Protein AF-A0A924VZ53-F1 (afdb_monomer_lite)

pLDDT: mean 72.18, std 18.71, range [38.62, 93.69]

Sequence (59 aa):
MLQQDLSPAAANASDPEIARHEVSEDGVNWRPYDPQRDRNQLLHKRIEFAPLQGDGRGN

Structure (mmCIF, N/CA/C/O backbone):
data_AF-A0A924VZ53-F1
#
_entry.id  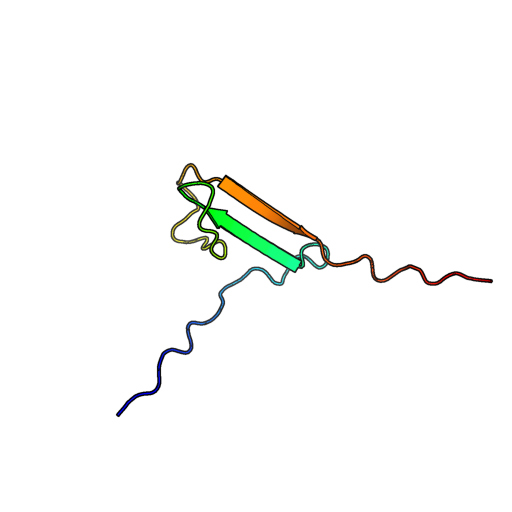 AF-A0A924VZ53-F1
#
loop_
_atom_site.group_PDB
_atom_site.id
_atom_site.type_symbol
_atom_site.label_atom_id
_atom_site.label_alt_id
_atom_site.label_comp_id
_atom_site.label_asym_id
_atom_site.label_entity_id
_atom_site.label_seq_id
_atom_site.pdbx_PDB_ins_code
_atom_site.Cartn_x
_atom_site.Cartn_y
_atom_site.Cartn_z
_atom_site.occupancy
_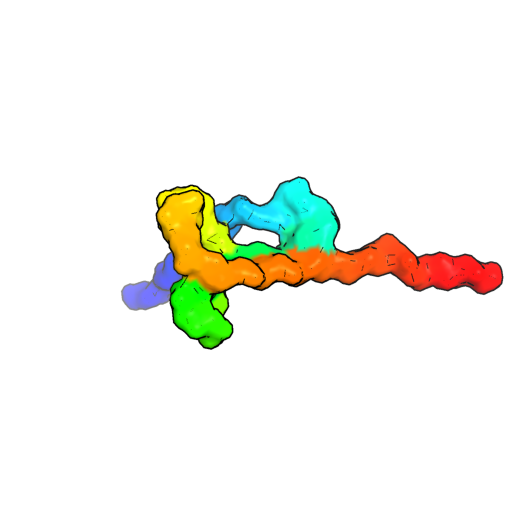atom_site.B_iso_or_equiv
_atom_site.auth_seq_id
_atom_site.auth_comp_id
_atom_site.auth_asym_id
_atom_site.auth_atom_id
_atom_site.pdbx_PDB_model_num
ATOM 1 N N . MET A 1 1 ? -30.396 -6.234 -20.099 1.00 38.62 1 MET A N 1
ATOM 2 C CA . MET A 1 1 ? -29.552 -7.395 -19.739 1.00 38.62 1 MET A CA 1
ATOM 3 C C . MET A 1 1 ? -28.103 -6.926 -19.702 1.00 38.62 1 MET A C 1
ATOM 5 O O . MET A 1 1 ? -27.791 -5.957 -20.376 1.00 38.62 1 MET A O 1
ATOM 9 N N . LEU A 1 2 ? -27.317 -7.540 -18.820 1.00 54.31 2 LEU A N 1
ATOM 10 C CA . LEU A 1 2 ? -26.055 -7.102 -18.213 1.00 54.31 2 LEU A CA 1
ATOM 11 C C . LEU A 1 2 ? -25.002 -6.456 -19.132 1.00 54.31 2 LEU A C 1
ATOM 13 O O . LEU A 1 2 ? -24.782 -6.935 -20.240 1.00 54.31 2 LEU A O 1
ATOM 17 N N . GLN A 1 3 ? -24.290 -5.470 -18.575 1.00 42.44 3 GLN A N 1
ATOM 18 C CA . GLN A 1 3 ? -22.830 -5.250 -18.659 1.00 42.44 3 GLN A CA 1
ATOM 19 C C . GLN A 1 3 ? -22.526 -4.059 -17.728 1.00 42.44 3 GLN A C 1
ATOM 21 O O . GLN A 1 3 ? -22.810 -2.920 -18.076 1.00 42.44 3 GLN A O 1
ATOM 26 N N . GLN A 1 4 ? -22.428 -4.293 -16.416 1.00 42.28 4 GLN A N 1
ATOM 27 C CA . GLN A 1 4 ? -21.184 -4.480 -15.647 1.00 42.28 4 GLN A CA 1
ATOM 28 C C . GLN A 1 4 ? -20.113 -3.401 -15.873 1.00 42.28 4 GLN A C 1
ATOM 30 O O . GLN A 1 4 ? -19.819 -2.979 -16.984 1.00 42.28 4 GLN A O 1
ATOM 35 N N . ASP A 1 5 ? -19.628 -2.930 -14.736 1.00 43.88 5 ASP A N 1
ATOM 36 C CA . ASP A 1 5 ? -18.995 -1.667 -14.417 1.00 43.88 5 ASP A CA 1
ATOM 37 C C . ASP A 1 5 ? -17.590 -1.502 -15.002 1.00 43.88 5 ASP A C 1
ATOM 39 O O . ASP A 1 5 ? -16.712 -2.344 -14.845 1.00 43.88 5 ASP A O 1
ATOM 43 N N . LEU A 1 6 ? -17.349 -0.348 -15.616 1.00 44.88 6 LEU A N 1
ATOM 44 C CA . LEU A 1 6 ? -16.002 0.174 -15.806 1.00 44.88 6 LEU A CA 1
ATOM 45 C C . LEU A 1 6 ? -15.718 1.115 -14.638 1.00 44.88 6 LEU A C 1
ATOM 47 O O . LEU A 1 6 ? -15.794 2.337 -14.765 1.00 44.88 6 LEU A O 1
ATOM 51 N N . SER A 1 7 ? -15.442 0.526 -13.476 1.00 44.16 7 SER A N 1
ATOM 52 C CA . SER A 1 7 ? -14.816 1.246 -12.374 1.00 44.16 7 SER A CA 1
ATOM 53 C C . SER A 1 7 ? -13.467 1.782 -12.879 1.00 44.16 7 SER A C 1
ATOM 55 O O . SER A 1 7 ? -12.630 0.981 -13.308 1.00 44.16 7 SER A O 1
ATOM 57 N N . PRO A 1 8 ? -13.215 3.106 -12.890 1.00 42.78 8 PRO A N 1
ATOM 58 C CA . PRO A 1 8 ? -11.888 3.608 -13.202 1.00 42.78 8 PRO A CA 1
ATOM 59 C C . PRO A 1 8 ? -10.962 3.089 -12.106 1.00 42.78 8 PRO A C 1
ATOM 61 O O . PRO A 1 8 ? -11.130 3.433 -10.938 1.00 42.78 8 PRO A O 1
ATOM 64 N N . ALA A 1 9 ? -10.014 2.227 -12.475 1.00 48.78 9 ALA A N 1
ATOM 65 C CA . ALA A 1 9 ? -8.901 1.839 -11.623 1.00 48.78 9 ALA A CA 1
ATOM 66 C C . ALA A 1 9 ? -8.110 3.110 -11.288 1.00 48.78 9 ALA A C 1
ATOM 68 O O . ALA A 1 9 ? -7.199 3.523 -12.006 1.00 48.78 9 ALA A O 1
ATOM 69 N N . ALA A 1 10 ? -8.550 3.805 -10.246 1.00 46.50 10 ALA A N 1
ATOM 70 C CA . ALA A 1 10 ? -7.975 5.052 -9.816 1.00 46.50 10 ALA A CA 1
ATOM 71 C C . ALA A 1 10 ? -6.573 4.782 -9.252 1.00 46.50 10 ALA A C 1
ATOM 73 O O . ALA A 1 10 ? -6.403 4.117 -8.236 1.00 46.50 10 ALA A O 1
ATOM 74 N N . ALA A 1 11 ? -5.588 5.367 -9.933 1.00 47.97 11 ALA A N 1
ATOM 75 C CA . ALA A 1 11 ? -4.470 6.073 -9.315 1.00 47.97 11 ALA A CA 1
ATOM 76 C C . ALA A 1 11 ? -3.430 5.264 -8.513 1.00 47.97 11 ALA A C 1
ATOM 78 O O . ALA A 1 11 ? -3.169 5.586 -7.360 1.00 47.97 11 ALA A O 1
ATOM 79 N N . ASN A 1 12 ? -2.725 4.320 -9.144 1.00 48.00 12 ASN A N 1
ATOM 80 C CA . ASN A 1 12 ? -1.408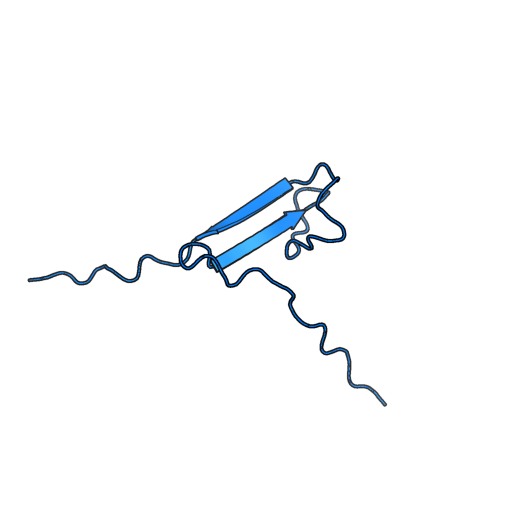 3.887 -8.630 1.00 48.00 12 ASN A CA 1
ATOM 81 C C . ASN A 1 12 ? -0.309 3.795 -9.709 1.00 48.00 12 ASN A C 1
ATOM 83 O O . ASN A 1 12 ? 0.689 3.123 -9.504 1.00 48.00 12 ASN A O 1
ATOM 87 N N . ALA A 1 13 ? -0.455 4.472 -10.853 1.00 50.75 13 ALA A N 1
ATOM 88 C CA . ALA A 1 13 ? 0.492 4.367 -11.973 1.00 50.75 13 ALA A CA 1
ATOM 89 C C . ALA A 1 13 ? 1.406 5.599 -12.145 1.00 50.75 13 ALA A C 1
ATOM 91 O O . ALA A 1 13 ? 1.696 5.993 -13.272 1.00 50.75 13 ALA A O 1
ATOM 92 N N . SER A 1 14 ? 1.814 6.266 -11.060 1.00 50.25 14 SER A N 1
ATOM 93 C CA . SER A 1 14 ? 2.750 7.408 -11.152 1.00 50.25 14 SER A CA 1
ATOM 94 C C . SER A 1 14 ? 4.118 7.146 -10.536 1.00 50.25 14 SER A C 1
ATOM 96 O O . SER A 1 14 ? 4.996 7.991 -10.679 1.00 50.25 14 SER A O 1
ATOM 98 N N . ASP A 1 15 ? 4.314 5.994 -9.898 1.00 57.41 15 ASP A N 1
ATOM 99 C CA . ASP A 1 15 ? 5.631 5.559 -9.459 1.00 57.41 15 ASP A CA 1
ATOM 100 C C . ASP A 1 15 ? 6.152 4.514 -10.459 1.00 57.41 15 ASP A C 1
ATOM 102 O O . ASP A 1 15 ? 5.553 3.444 -10.577 1.00 57.41 15 ASP A O 1
ATOM 106 N N . PRO A 1 16 ? 7.197 4.821 -11.247 1.00 62.00 16 PRO A N 1
ATOM 107 C CA . PRO A 1 16 ? 7.714 3.892 -12.249 1.00 62.00 16 PRO A CA 1
ATOM 108 C C . PRO A 1 16 ? 8.371 2.647 -11.627 1.00 62.00 16 PRO A C 1
ATOM 110 O O . PRO A 1 16 ? 8.657 1.696 -12.354 1.00 62.00 16 PRO A O 1
ATOM 113 N N . GLU A 1 17 ? 8.609 2.637 -10.311 1.00 66.81 17 GLU A N 1
ATOM 114 C CA . GLU A 1 17 ? 9.245 1.542 -9.576 1.00 66.81 17 GLU A CA 1
ATOM 115 C C . GLU A 1 17 ? 8.208 0.607 -8.924 1.00 66.81 17 GLU A C 1
ATOM 117 O O . GLU A 1 17 ? 8.522 -0.546 -8.623 1.00 66.81 17 GLU A O 1
ATOM 122 N N . ILE A 1 18 ? 6.954 1.044 -8.758 1.00 71.25 18 ILE A N 1
ATOM 123 C CA . ILE A 1 18 ? 5.867 0.259 -8.156 1.00 71.25 18 ILE A CA 1
ATOM 124 C C . ILE A 1 18 ? 4.884 -0.221 -9.230 1.00 71.25 18 ILE A C 1
ATOM 126 O O . ILE A 1 18 ? 4.192 0.561 -9.875 1.00 71.25 18 ILE A O 1
ATOM 130 N N . ALA A 1 19 ? 4.753 -1.540 -9.367 1.00 78.00 19 ALA A N 1
ATOM 131 C CA . ALA A 1 19 ? 3.779 -2.163 -10.257 1.00 78.00 19 ALA A CA 1
ATOM 132 C C . ALA A 1 19 ? 2.370 -2.202 -9.650 1.00 78.00 19 ALA A C 1
ATOM 134 O O . ALA A 1 19 ? 1.391 -1.970 -10.362 1.00 78.00 19 ALA A O 1
ATOM 135 N N . ARG A 1 20 ? 2.236 -2.531 -8.352 1.00 82.62 20 ARG A N 1
ATOM 136 C CA . ARG A 1 20 ? 0.929 -2.654 -7.675 1.00 82.62 20 ARG A CA 1
ATOM 137 C C . ARG A 1 20 ? 1.020 -2.294 -6.196 1.00 82.62 20 ARG A C 1
ATOM 139 O O . ARG A 1 20 ? 1.916 -2.745 -5.491 1.00 82.62 20 ARG A O 1
ATOM 146 N N . HIS A 1 21 ? 0.039 -1.542 -5.706 1.00 88.31 21 HIS A N 1
ATOM 147 C CA . HIS A 1 21 ? -0.131 -1.250 -4.284 1.00 88.31 21 HIS A CA 1
ATOM 148 C C . HIS A 1 21 ? -1.492 -1.768 -3.809 1.00 88.31 21 HIS A C 1
ATOM 150 O O . HIS A 1 21 ? -2.543 -1.342 -4.298 1.00 88.31 21 HIS A O 1
ATOM 156 N N . GLU A 1 22 ? -1.469 -2.706 -2.867 1.00 91.75 22 GLU A N 1
ATOM 157 C CA . GLU A 1 22 ? -2.642 -3.424 -2.373 1.00 91.75 22 GLU A CA 1
ATOM 158 C C . GLU A 1 22 ? -2.736 -3.348 -0.849 1.00 91.75 22 GLU A C 1
ATOM 160 O O . GLU A 1 22 ? -1.731 -3.273 -0.139 1.00 91.75 22 GLU A O 1
ATOM 165 N N . VAL A 1 23 ? -3.962 -3.393 -0.340 1.00 93.25 23 VAL A N 1
ATOM 166 C CA . VAL A 1 23 ? -4.277 -3.346 1.085 1.00 93.25 23 VAL A CA 1
ATOM 167 C C . VAL A 1 23 ? -5.272 -4.429 1.483 1.00 93.25 23 VAL A C 1
ATOM 169 O O . VAL A 1 23 ? -6.046 -4.914 0.655 1.00 93.25 23 VAL A O 1
ATOM 172 N N . SER A 1 24 ? -5.248 -4.805 2.759 1.00 93.38 24 SER A N 1
ATOM 173 C CA . SER A 1 24 ? -6.156 -5.791 3.346 1.00 93.38 24 SER A CA 1
ATOM 174 C C . SER A 1 24 ? -6.527 -5.427 4.786 1.00 93.38 24 SER A C 1
ATOM 176 O O . SER A 1 24 ? -5.698 -4.909 5.535 1.00 93.38 24 SER A O 1
ATOM 178 N N . GLU A 1 25 ? -7.770 -5.709 5.175 1.00 92.00 25 GLU A N 1
ATOM 179 C CA . GLU A 1 25 ? -8.260 -5.570 6.557 1.00 92.00 25 GLU A CA 1
ATOM 180 C C . GLU A 1 25 ? -7.913 -6.801 7.407 1.00 92.00 25 GLU A C 1
ATOM 182 O O . GLU A 1 25 ? -7.597 -6.671 8.585 1.00 92.00 25 GLU A O 1
ATOM 187 N N . ASP A 1 26 ? -7.935 -7.988 6.796 1.00 90.69 26 ASP A N 1
ATOM 188 C CA . ASP A 1 26 ? -7.745 -9.283 7.463 1.00 90.69 26 ASP A CA 1
ATOM 189 C C . ASP A 1 26 ? -6.391 -9.958 7.152 1.00 90.69 26 ASP A C 1
ATOM 191 O O . ASP A 1 26 ? -6.032 -10.957 7.771 1.00 90.69 26 ASP A O 1
ATOM 195 N N . GLY A 1 27 ? -5.621 -9.413 6.204 1.00 87.94 27 GLY A N 1
ATOM 196 C CA . GLY A 1 27 ? -4.326 -9.949 5.771 1.00 87.94 27 GLY A CA 1
ATOM 197 C C . GLY A 1 27 ? -4.412 -11.130 4.793 1.00 87.94 27 GLY A C 1
ATOM 198 O O . GLY A 1 27 ? -3.378 -11.618 4.335 1.00 87.94 27 GLY A O 1
ATOM 199 N N . VAL A 1 28 ? -5.618 -11.576 4.438 1.00 91.44 28 VAL A N 1
ATOM 200 C CA . VAL A 1 28 ? -5.893 -12.687 3.514 1.00 91.44 28 VAL A CA 1
ATOM 201 C C . VAL A 1 28 ? -6.545 -12.175 2.228 1.00 91.44 28 VAL A C 1
ATOM 203 O O . VAL A 1 28 ? -6.134 -12.579 1.140 1.00 91.44 28 VAL A O 1
ATOM 206 N N . ASN A 1 29 ? -7.508 -11.252 2.320 1.00 89.69 29 ASN A N 1
ATOM 207 C CA . ASN A 1 29 ? -8.190 -10.668 1.161 1.00 89.69 29 ASN A CA 1
ATOM 208 C C . ASN A 1 29 ? -7.561 -9.333 0.760 1.00 89.69 29 ASN A C 1
ATOM 210 O O . ASN A 1 29 ? -7.730 -8.323 1.444 1.00 89.69 29 ASN A O 1
ATOM 214 N N . TRP A 1 30 ? -6.850 -9.318 -0.363 1.00 91.12 30 TRP A N 1
ATOM 215 C CA . TRP A 1 30 ? -6.120 -8.144 -0.839 1.00 91.12 30 TRP A CA 1
ATOM 216 C C . TRP A 1 30 ? -6.901 -7.423 -1.936 1.00 91.12 30 TRP A C 1
ATOM 218 O O . TRP A 1 30 ? -7.405 -8.053 -2.866 1.00 91.12 30 TRP A O 1
ATOM 228 N N . ARG A 1 31 ? -6.987 -6.094 -1.835 1.00 90.19 31 ARG A N 1
ATOM 229 C CA . ARG A 1 31 ? -7.599 -5.221 -2.846 1.00 90.19 31 ARG A CA 1
ATOM 230 C C . ARG A 1 31 ? -6.683 -4.044 -3.184 1.00 90.19 31 ARG A C 1
ATOM 232 O O . ARG A 1 31 ? -5.853 -3.685 -2.352 1.00 90.19 31 ARG A O 1
ATOM 239 N N . PRO A 1 32 ? -6.825 -3.407 -4.358 1.00 90.12 32 PRO A N 1
ATOM 240 C CA . PRO A 1 32 ? -6.082 -2.190 -4.674 1.00 90.12 32 PRO A CA 1
ATOM 241 C C . PRO A 1 32 ? -6.295 -1.100 -3.617 1.00 90.12 32 PRO A C 1
ATOM 243 O O . PRO A 1 32 ? -7.400 -0.958 -3.083 1.00 90.12 32 PRO A O 1
ATOM 246 N N . TYR A 1 33 ? -5.237 -0.340 -3.331 1.00 86.44 33 TYR A N 1
ATOM 247 C CA . TYR A 1 33 ? -5.313 0.805 -2.428 1.00 86.44 33 TYR A CA 1
ATOM 248 C C . TYR A 1 33 ? -6.237 1.892 -2.991 1.00 86.44 33 TYR A C 1
ATOM 250 O O . TYR A 1 33 ? -6.006 2.392 -4.094 1.00 86.44 33 TYR A O 1
ATOM 258 N N . ASP A 1 34 ? -7.242 2.283 -2.208 1.00 87.31 34 ASP A N 1
ATOM 259 C CA . ASP A 1 34 ? -8.164 3.379 -2.491 1.00 87.31 34 ASP A CA 1
ATOM 260 C C . ASP A 1 34 ? -7.865 4.562 -1.547 1.00 87.31 34 ASP 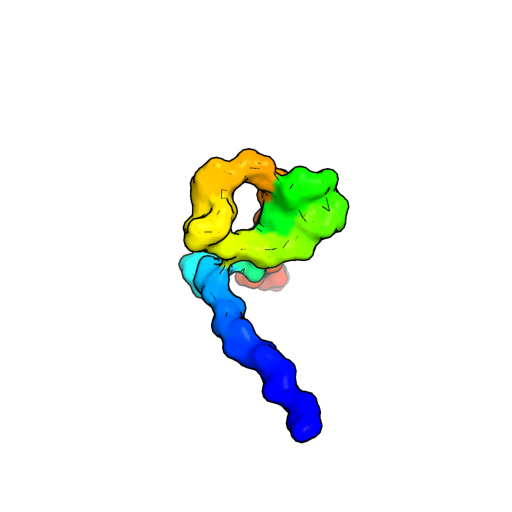A C 1
ATOM 262 O O . ASP A 1 34 ? -8.165 4.505 -0.349 1.00 87.31 34 ASP A O 1
ATOM 266 N N . PRO A 1 35 ? -7.306 5.678 -2.047 1.00 84.50 35 PRO A N 1
ATOM 267 C CA . PRO A 1 35 ? -6.908 6.799 -1.199 1.00 84.50 35 PRO A CA 1
ATOM 268 C C . PRO A 1 35 ? -8.077 7.533 -0.529 1.00 84.50 35 PRO A C 1
ATOM 270 O O . PRO A 1 35 ? -7.847 8.239 0.455 1.00 84.50 35 PRO A O 1
ATOM 273 N N . GLN A 1 36 ? -9.311 7.412 -1.029 1.00 87.88 36 GLN A N 1
ATOM 274 C CA . GLN A 1 36 ? -10.475 8.048 -0.407 1.00 87.88 36 GLN A CA 1
ATOM 275 C C . GLN A 1 36 ? -10.956 7.256 0.809 1.00 87.88 36 GLN A C 1
ATOM 277 O O . GLN A 1 36 ? -11.430 7.846 1.780 1.00 87.88 36 GLN A O 1
ATOM 282 N N . ARG A 1 37 ? -10.817 5.928 0.769 1.00 84.69 37 ARG A N 1
ATOM 283 C CA . ARG A 1 37 ? -11.302 5.022 1.819 1.00 84.69 37 ARG A CA 1
ATOM 284 C C . ARG A 1 37 ? -10.222 4.633 2.821 1.00 84.69 37 ARG A C 1
ATOM 286 O O . ARG A 1 37 ? -10.516 4.479 4.004 1.00 84.69 37 ARG A O 1
ATOM 293 N N . ASP A 1 38 ? -8.981 4.490 2.373 1.00 88.88 38 ASP A N 1
ATOM 294 C CA . ASP A 1 38 ? -7.947 3.765 3.119 1.00 88.88 38 ASP A CA 1
ATOM 295 C C . ASP A 1 38 ? -6.976 4.688 3.873 1.00 88.88 38 ASP A C 1
ATOM 297 O O . ASP A 1 38 ? -6.225 4.234 4.736 1.00 88.88 38 ASP A O 1
ATOM 301 N N . ARG A 1 39 ? -7.018 6.003 3.609 1.00 83.56 39 ARG A N 1
ATOM 302 C CA . ARG A 1 39 ? -6.079 6.997 4.168 1.00 83.56 39 ARG A CA 1
ATOM 303 C C . ARG A 1 39 ? -6.021 7.023 5.700 1.00 83.56 39 ARG A C 1
ATOM 305 O O . ARG A 1 39 ? -4.964 7.306 6.257 1.00 83.56 39 ARG A O 1
ATOM 312 N N . ASN A 1 40 ? -7.134 6.733 6.368 1.00 88.94 40 ASN A N 1
ATOM 313 C CA . ASN A 1 40 ? -7.268 6.820 7.825 1.00 88.94 40 ASN A CA 1
ATOM 314 C C . ASN A 1 40 ? -7.488 5.457 8.502 1.00 88.94 40 ASN A C 1
ATOM 316 O O . ASN A 1 40 ? -7.839 5.419 9.679 1.00 88.94 40 ASN A O 1
ATOM 320 N N . GLN A 1 41 ? -7.302 4.349 7.782 1.00 85.44 41 GLN A N 1
ATOM 321 C CA . GLN A 1 41 ? -7.545 3.009 8.312 1.00 85.44 41 GLN A CA 1
ATOM 322 C C . GLN A 1 41 ? -6.240 2.280 8.642 1.00 85.44 41 GLN A C 1
ATOM 324 O O . GLN A 1 41 ? -5.217 2.456 7.974 1.00 85.44 41 GLN A O 1
ATOM 329 N N . LEU A 1 42 ? -6.280 1.441 9.680 1.00 90.12 42 LEU A N 1
ATOM 330 C CA . LEU A 1 42 ? -5.172 0.554 10.025 1.00 90.12 42 LEU A CA 1
ATOM 331 C C . LEU A 1 42 ? -5.297 -0.723 9.182 1.00 90.12 42 LEU A C 1
ATOM 333 O O . LEU A 1 42 ? -6.045 -1.630 9.529 1.00 90.12 42 LEU A O 1
ATOM 337 N N . LEU A 1 43 ? -4.605 -0.753 8.045 1.00 92.50 43 LEU A N 1
ATOM 338 C CA . LEU A 1 43 ? -4.680 -1.838 7.065 1.00 92.50 43 LEU A CA 1
ATOM 339 C C . LEU A 1 43 ? -3.315 -2.494 6.877 1.00 92.50 43 LEU A C 1
ATOM 341 O O . LEU A 1 43 ? -2.279 -1.823 6.923 1.00 92.50 43 LEU A O 1
ATOM 345 N N . HIS A 1 44 ? -3.324 -3.790 6.583 1.00 93.69 44 HIS A N 1
ATOM 346 C CA . HIS A 1 44 ? -2.167 -4.470 6.017 1.00 93.69 44 HIS A CA 1
ATOM 347 C C . HIS A 1 44 ? -1.885 -3.906 4.624 1.00 93.69 44 HIS A C 1
ATOM 349 O O . HIS A 1 44 ? -2.816 -3.648 3.863 1.00 93.69 44 HIS A O 1
ATOM 355 N N . LYS A 1 45 ? -0.607 -3.711 4.284 1.00 90.75 45 LYS A N 1
ATOM 356 C CA . LYS A 1 45 ? -0.177 -3.117 3.011 1.00 90.75 45 LYS A CA 1
ATOM 357 C C . LYS A 1 45 ? 0.823 -4.028 2.316 1.00 90.75 45 LYS A C 1
ATOM 359 O O . LYS A 1 45 ? 1.729 -4.552 2.962 1.00 90.75 45 LYS A O 1
ATOM 364 N N . ARG A 1 46 ? 0.667 -4.187 1.005 1.00 89.19 46 ARG A N 1
ATOM 365 C CA . ARG A 1 46 ? 1.565 -4.933 0.125 1.00 89.19 46 ARG A CA 1
ATOM 366 C C . ARG A 1 46 ? 1.918 -4.064 -1.074 1.00 89.19 46 ARG A C 1
ATOM 368 O O . ARG A 1 46 ? 1.036 -3.490 -1.706 1.00 89.19 46 ARG A O 1
ATOM 375 N N . ILE A 1 47 ? 3.210 -3.976 -1.371 1.00 88.00 47 ILE A N 1
ATOM 376 C CA . ILE A 1 47 ? 3.743 -3.230 -2.511 1.00 88.00 47 ILE A CA 1
ATOM 377 C C . ILE A 1 47 ? 4.489 -4.228 -3.391 1.00 88.00 47 ILE A C 1
ATOM 379 O O . ILE A 1 47 ? 5.407 -4.902 -2.925 1.00 88.00 47 ILE A O 1
ATOM 383 N N . GLU A 1 48 ? 4.063 -4.343 -4.642 1.00 83.50 48 GLU A N 1
ATOM 384 C CA . GLU A 1 48 ? 4.740 -5.108 -5.681 1.00 83.50 48 GLU A CA 1
ATOM 385 C C . GLU A 1 48 ? 5.527 -4.135 -6.554 1.00 83.50 48 GLU A C 1
ATOM 387 O O . GLU A 1 48 ? 4.954 -3.221 -7.151 1.00 83.50 48 GLU A O 1
ATOM 392 N N . PHE A 1 49 ? 6.842 -4.322 -6.606 1.00 82.94 49 PHE A N 1
ATOM 393 C CA . PHE A 1 49 ? 7.730 -3.509 -7.428 1.00 82.94 49 PHE A CA 1
ATOM 394 C C . PHE A 1 49 ? 7.703 -3.987 -8.876 1.00 82.94 49 PHE A C 1
ATOM 396 O O . PHE A 1 49 ? 7.598 -5.187 -9.147 1.00 82.94 49 PHE A O 1
ATOM 403 N N . ALA A 1 50 ? 7.813 -3.047 -9.811 1.00 79.62 50 ALA A N 1
ATOM 404 C CA . ALA A 1 50 ? 8.018 -3.387 -11.206 1.00 79.62 50 ALA A CA 1
ATOM 405 C C . ALA A 1 50 ? 9.358 -4.128 -11.355 1.00 79.62 50 ALA A C 1
ATOM 407 O O . ALA A 1 50 ? 10.331 -3.790 -10.674 1.00 79.62 50 ALA A O 1
ATOM 408 N N . PRO A 1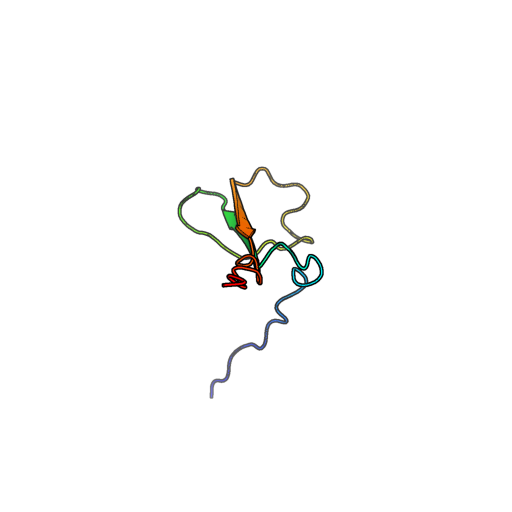 51 ? 9.440 -5.152 -12.224 1.00 74.56 51 PRO A N 1
ATOM 409 C CA . PRO A 1 51 ? 10.715 -5.790 -12.503 1.00 74.56 51 PRO A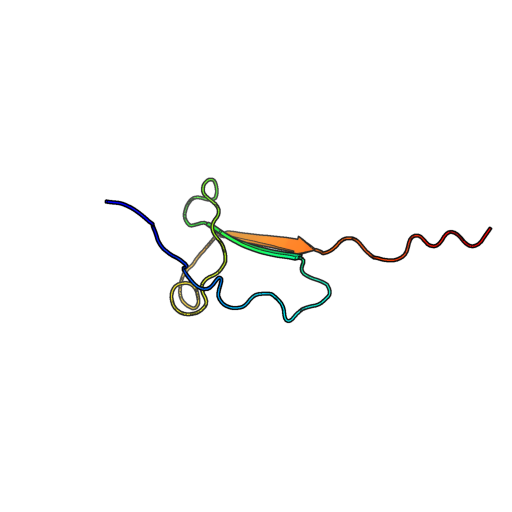 CA 1
ATOM 410 C C . PRO A 1 51 ? 11.689 -4.728 -13.015 1.00 74.56 51 PRO A C 1
ATOM 412 O O . PRO A 1 51 ? 11.340 -3.939 -13.896 1.00 74.56 51 PRO A O 1
ATOM 415 N N . LEU A 1 52 ? 12.908 -4.714 -12.470 1.00 70.19 52 LEU A N 1
ATOM 416 C CA . LEU A 1 52 ? 13.973 -3.837 -12.946 1.00 70.19 52 LEU A CA 1
ATOM 417 C C . LEU A 1 52 ? 14.161 -4.103 -14.442 1.00 70.19 52 LEU A C 1
ATOM 419 O O . LEU A 1 52 ? 14.609 -5.180 -14.841 1.00 70.19 52 LEU A O 1
ATOM 423 N N . GLN A 1 53 ? 13.784 -3.145 -15.284 1.00 64.50 53 GLN A N 1
ATOM 424 C CA . GLN A 1 53 ? 13.991 -3.231 -16.724 1.00 64.50 53 GLN A CA 1
ATOM 425 C C . GLN A 1 53 ? 15.482 -2.982 -16.989 1.00 64.50 53 GLN A C 1
ATOM 427 O O . GLN A 1 53 ? 15.897 -1.885 -17.343 1.00 64.50 53 GLN A O 1
ATOM 432 N N . GLY A 1 54 ? 16.312 -3.983 -16.690 1.00 62.00 54 GLY A N 1
ATOM 433 C CA . GLY A 1 54 ? 17.755 -3.804 -16.624 1.00 62.00 54 GLY A CA 1
ATOM 434 C C . GLY A 1 54 ? 18.534 -5.034 -16.167 1.00 62.00 54 GLY A C 1
ATOM 435 O O . GLY A 1 54 ? 19.389 -4.901 -15.305 1.00 62.00 54 GLY A O 1
ATOM 436 N N . ASP A 1 55 ? 18.305 -6.204 -16.769 1.00 54.94 55 ASP A N 1
ATOM 437 C CA . ASP A 1 55 ? 19.400 -7.177 -16.959 1.00 54.94 55 ASP A CA 1
ATOM 438 C C . ASP A 1 55 ? 19.795 -7.163 -18.441 1.00 54.94 55 ASP A C 1
ATOM 440 O O . ASP A 1 55 ? 19.708 -8.147 -19.173 1.00 54.94 55 ASP A O 1
ATOM 444 N N . GLY A 1 56 ? 20.189 -5.981 -18.920 1.00 51.66 56 GLY A N 1
ATOM 445 C CA . GLY A 1 56 ? 20.983 -5.865 -20.132 1.00 51.66 56 GLY A CA 1
ATOM 446 C C . GLY A 1 56 ? 22.391 -6.337 -19.805 1.00 51.66 56 GLY A C 1
ATOM 447 O O . GLY A 1 56 ? 23.268 -5.514 -19.557 1.00 51.66 56 GLY A O 1
ATOM 448 N N . ARG A 1 57 ? 22.593 -7.658 -19.753 1.00 53.78 57 ARG A N 1
ATOM 449 C CA . ARG A 1 57 ? 23.926 -8.262 -19.705 1.00 53.78 57 ARG A CA 1
ATOM 450 C C . ARG A 1 57 ? 24.714 -7.785 -20.920 1.00 53.78 57 ARG A C 1
ATOM 452 O O . ARG A 1 57 ? 24.565 -8.324 -22.014 1.00 53.78 57 ARG A O 1
ATOM 459 N N . GLY A 1 58 ? 25.526 -6.752 -20.724 1.00 53.59 58 GLY A N 1
ATOM 460 C CA . GLY A 1 58 ? 26.634 -6.438 -21.611 1.00 53.59 58 GLY A CA 1
ATOM 461 C C . GLY A 1 58 ? 27.636 -7.581 -21.509 1.00 53.59 58 GLY A C 1
ATOM 462 O O . GLY A 1 58 ? 28.259 -7.759 -20.465 1.00 53.59 58 GLY A O 1
ATOM 463 N N . ASN A 1 59 ? 27.681 -8.392 -22.561 1.00 51.78 59 ASN A N 1
ATOM 464 C CA . ASN A 1 59 ? 28.673 -9.436 -22.792 1.00 51.78 59 ASN A CA 1
ATOM 465 C C . ASN A 1 59 ? 30.012 -8.832 -23.222 1.00 51.78 59 ASN A C 1
ATOM 467 O O . ASN A 1 59 ? 29.972 -7.855 -24.005 1.00 51.78 59 ASN A O 1
#

Secondary structure (DSSP, 8-state):
----------S--S-TTEEEEEEESSSSS-EE--TTTSTTS--EEEEEEPP-S------

Foldseek 3Di:
DDDDDPDPPDDDPPDLFWPFKWWAPVVPDIDGDDCVPPVPDDIDIDTHTDPPPDPPPPD

Radius of gyration: 15.95 Å; chains: 1; bounding box: 58×21×33 Å